Protein AF-A0A3P7SGU9-F1 (afdb_monomer_lite)

Foldseek 3Di:
DDDDDDDDDDPPDDDPCDDPVNVVVVVVVVVVVVVVVVVCVVVVDDPVVVVVVVVVVVVVVVVVVDDPDDDPPPPVVVVVVVPDQDPPDPCNVVVVVVVVVVCVVPDPADFADDDDDAAPVRDGDGNPDPRDDPDPCPRVVVVVVVVVVVVVVVVVVVD

pLDDT: mean 88.05, std 12.55, range [43.38, 97.38]

Sequence (159 aa):
MDEKQIPKRFNITGKDRGSVEDKRKKEREERKQKELQEKYEKWNKGLYQLKRRTEQLDEMARVVKENFARHADDEAMNEHLKNVVYEKDPMFQYVKKKEEKARQLFAVYPKYKGSWPPNRFNIAPGYRWDGVNRSNGFEDKIVLIMNRKKAQKVTQFES

Radius of gyration: 32.46 Å; chains: 1; bounding box: 51×75×100 Å

InterPro domains:
  IPR018609 Bud13 [PF09736] (13-143)
  IPR051112 Pre-mRNA-splicing factor CWC26 [PTHR31809] (13-153)

Organism: Dracunculus medinensis (NCBI:txid318479)

Secondary structure (DSSP, 8-state):
----PPPPP----S-----HHHHHHHHHHHHHHHHHHHHHHHHSS-HHHHHHHHHHHHHHHHHTTS-SS--TT-HHHHHHHHH---TTSTTHHHHHHHHHHHHHHT-SSPPP-S-----TT-PPPPTT--S-----SHHHHHHHHHHHHHHHHHHHHH-

Structure (mmCIF, N/CA/C/O backbone):
data_AF-A0A3P7SGU9-F1
#
_entry.id   AF-A0A3P7SGU9-F1
#
loop_
_atom_site.group_PDB
_atom_site.id
_atom_site.type_symbol
_atom_site.label_atom_id
_atom_site.label_alt_id
_atom_site.label_comp_id
_atom_site.label_asym_id
_atom_site.label_entity_id
_atom_site.label_seq_id
_atom_site.pdbx_PDB_ins_code
_atom_site.Cartn_x
_atom_site.Cartn_y
_atom_site.Cartn_z
_atom_site.occupancy
_atom_site.B_iso_or_equiv
_atom_site.auth_seq_id
_atom_site.auth_comp_id
_atom_site.auth_asym_id
_atom_site.auth_atom_id
_atom_site.pdbx_PDB_model_num
ATOM 1 N N . MET A 1 1 ? -22.954 57.340 -72.390 1.00 43.69 1 MET A N 1
ATOM 2 C CA . MET A 1 1 ? -22.321 56.093 -72.872 1.00 43.69 1 MET A CA 1
ATOM 3 C C . MET A 1 1 ? -21.857 55.381 -71.618 1.00 43.69 1 MET A C 1
ATOM 5 O O . MET A 1 1 ? -20.773 55.673 -71.141 1.00 43.69 1 MET A O 1
ATOM 9 N N . ASP A 1 2 ? -22.734 54.580 -71.017 1.00 51.62 2 ASP A N 1
ATOM 10 C CA . ASP A 1 2 ? -22.485 53.980 -69.703 1.00 51.62 2 ASP A CA 1
ATOM 11 C C . ASP A 1 2 ? -21.771 52.635 -69.868 1.00 51.62 2 ASP A C 1
ATOM 13 O O . ASP A 1 2 ? -22.299 51.699 -70.477 1.00 51.62 2 ASP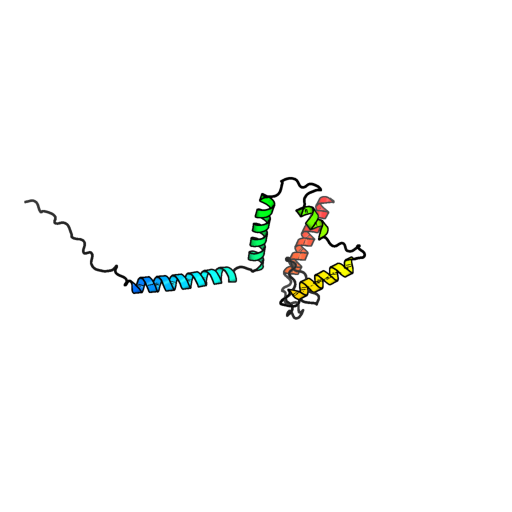 A O 1
ATOM 17 N N . GLU A 1 3 ? -20.546 52.555 -69.349 1.00 55.38 3 GLU A N 1
ATOM 18 C CA . GLU A 1 3 ? -19.740 51.337 -69.312 1.00 55.38 3 GLU A CA 1
ATOM 19 C C . GLU A 1 3 ? -20.382 50.296 -68.384 1.00 55.38 3 GLU A C 1
ATOM 21 O O . GLU A 1 3 ? -20.439 50.441 -67.162 1.00 55.38 3 GLU A O 1
ATOM 26 N N . LYS A 1 4 ? -20.867 49.203 -68.977 1.00 67.00 4 LYS A N 1
ATOM 27 C CA . LYS A 1 4 ? -21.372 48.032 -68.255 1.00 67.00 4 LYS A CA 1
ATOM 28 C C . LYS A 1 4 ? -20.205 47.277 -67.612 1.00 67.00 4 LYS A C 1
ATOM 30 O O . LYS A 1 4 ? -19.403 46.660 -68.310 1.00 67.00 4 LYS A O 1
ATOM 35 N N . GLN A 1 5 ? -20.148 47.263 -66.282 1.00 65.62 5 GLN A N 1
ATOM 36 C CA . GLN A 1 5 ? -19.259 46.384 -65.518 1.00 65.62 5 GLN A CA 1
ATOM 37 C C . GLN A 1 5 ? -19.662 44.909 -65.710 1.00 65.62 5 GLN A C 1
ATOM 39 O O . GLN A 1 5 ? -20.785 44.514 -65.400 1.00 65.62 5 GLN A O 1
ATOM 44 N N . ILE A 1 6 ? -18.745 44.086 -66.226 1.00 62.34 6 ILE A N 1
ATOM 45 C CA . ILE A 1 6 ? -18.913 42.633 -66.407 1.00 62.34 6 ILE A CA 1
ATOM 46 C C . ILE A 1 6 ? -18.506 41.916 -65.101 1.00 62.34 6 ILE A C 1
ATOM 48 O O . ILE A 1 6 ? -17.405 42.164 -64.603 1.00 62.34 6 ILE A O 1
ATOM 52 N N . PRO A 1 7 ? -19.321 41.001 -64.534 1.00 66.88 7 PRO A N 1
ATOM 53 C CA . PRO A 1 7 ? -18.969 40.285 -63.308 1.00 66.88 7 PRO A CA 1
ATOM 54 C C . PRO A 1 7 ? -17.817 39.290 -63.535 1.00 66.88 7 PRO A C 1
ATOM 56 O O . PRO A 1 7 ? -17.869 38.436 -64.425 1.00 66.88 7 PRO A O 1
ATOM 59 N N . LYS A 1 8 ? -16.777 39.374 -62.694 1.00 65.75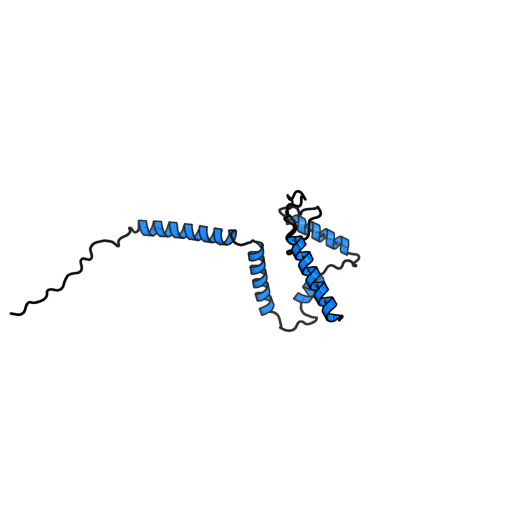 8 LYS A N 1
ATOM 60 C CA . LYS A 1 8 ? -15.660 38.415 -62.652 1.00 65.75 8 LYS A CA 1
ATOM 61 C C . LYS A 1 8 ? -16.180 37.021 -62.278 1.00 65.75 8 LYS A C 1
ATOM 63 O O . LYS A 1 8 ? -16.761 36.833 -61.213 1.00 65.75 8 LYS A O 1
ATOM 68 N N . ARG A 1 9 ? -15.939 36.032 -63.143 1.00 58.56 9 ARG A N 1
ATOM 69 C CA . ARG A 1 9 ? -16.201 34.610 -62.879 1.00 58.56 9 ARG A CA 1
ATOM 70 C C . ARG A 1 9 ? -15.107 34.075 -61.948 1.00 58.56 9 ARG A C 1
ATOM 72 O O . ARG A 1 9 ? -13.929 34.167 -62.283 1.00 58.56 9 ARG A O 1
ATOM 79 N N . PHE A 1 10 ? -15.480 33.539 -60.786 1.00 52.84 10 PHE A N 1
ATOM 80 C CA . PHE A 1 10 ? -14.554 32.811 -59.915 1.00 52.84 10 PHE A CA 1
ATOM 81 C C . PHE A 1 10 ? -14.164 31.487 -60.588 1.00 52.84 10 PHE A C 1
ATOM 83 O O . PHE A 1 10 ? -15.005 30.613 -60.791 1.00 52.84 10 PHE A O 1
ATOM 90 N N . ASN A 1 11 ? -12.885 31.336 -60.930 1.00 53.53 11 ASN A N 1
ATOM 91 C CA . ASN A 1 11 ? -12.330 30.078 -61.418 1.00 53.53 11 ASN A CA 1
ATOM 92 C C . ASN A 1 11 ? -12.204 29.100 -60.241 1.00 53.53 11 ASN A C 1
ATOM 94 O O . ASN A 1 11 ? -11.280 29.199 -59.437 1.00 53.53 11 ASN A O 1
ATOM 98 N N . ILE A 1 12 ? -13.126 28.141 -60.139 1.00 51.09 12 ILE A N 1
ATOM 99 C CA . ILE A 1 12 ? -12.974 26.974 -59.262 1.00 51.09 12 ILE A CA 1
ATOM 100 C C . ILE A 1 12 ? -12.056 25.986 -59.992 1.00 51.09 12 ILE A C 1
ATOM 102 O O . ILE A 1 12 ? -12.501 25.029 -60.620 1.00 51.09 12 ILE A O 1
ATOM 106 N N . THR A 1 13 ? -10.753 26.254 -59.971 1.00 51.97 13 THR A N 1
ATOM 107 C CA . THR A 1 13 ? -9.728 25.351 -60.506 1.00 51.97 13 THR A CA 1
ATOM 108 C C . THR A 1 13 ? -8.968 24.693 -59.361 1.00 51.97 13 THR A C 1
ATOM 110 O O . THR A 1 13 ? -8.069 25.289 -58.781 1.00 51.97 13 THR A O 1
ATOM 113 N N . GLY A 1 14 ? -9.352 23.443 -59.082 1.00 43.38 14 GLY A N 1
ATOM 114 C CA . GLY A 1 14 ? -8.485 22.368 -58.593 1.00 43.38 14 GLY A CA 1
ATOM 115 C C . GLY A 1 14 ? -7.975 22.451 -57.154 1.00 43.38 14 GLY A C 1
ATOM 116 O O . GLY A 1 14 ? -6.927 23.047 -56.929 1.00 43.38 14 GLY A O 1
ATOM 117 N N . LYS A 1 15 ? -8.618 21.726 -56.216 1.00 51.69 15 LYS A N 1
ATOM 118 C CA . LYS A 1 15 ? -7.879 21.097 -55.094 1.00 51.69 15 LYS A CA 1
ATOM 119 C C . LYS A 1 15 ? -8.574 20.045 -54.212 1.00 51.69 15 LYS A C 1
ATOM 121 O O . LYS A 1 15 ? -7.882 19.493 -53.371 1.00 51.69 15 LYS A O 1
ATOM 126 N N . ASP A 1 16 ? -9.845 19.682 -54.413 1.00 52.97 16 ASP A N 1
ATOM 127 C CA . ASP A 1 16 ? -10.563 18.827 -53.435 1.00 52.97 16 ASP A CA 1
ATOM 128 C C . ASP A 1 16 ? -11.110 17.496 -53.976 1.00 52.97 16 ASP A C 1
ATOM 130 O O . ASP A 1 16 ? -12.302 17.200 -53.895 1.00 52.97 16 ASP A O 1
ATOM 1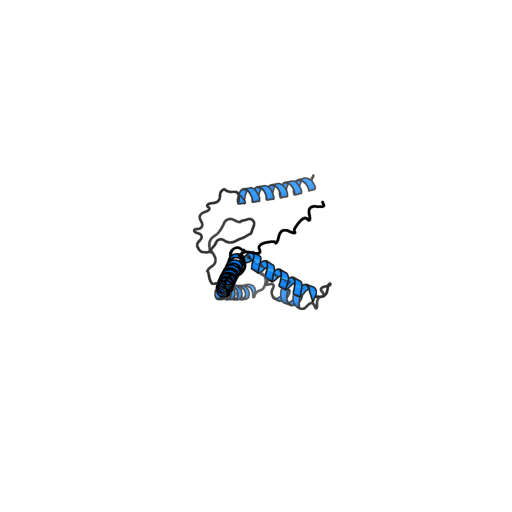34 N N . ARG A 1 17 ? -10.239 16.628 -54.500 1.00 53.84 17 ARG A N 1
ATOM 135 C CA . ARG A 1 17 ? -10.579 15.205 -54.697 1.00 53.84 17 ARG A CA 1
ATOM 136 C C . ARG A 1 17 ? -9.425 14.310 -54.263 1.00 53.84 17 ARG A C 1
ATOM 138 O O . ARG A 1 17 ? -8.818 13.639 -55.087 1.00 53.84 17 ARG A O 1
ATOM 145 N N . GLY A 1 18 ? -9.124 14.309 -52.963 1.00 59.62 18 GLY A N 1
ATOM 146 C CA . GLY A 1 18 ? -8.359 13.208 -52.373 1.00 59.62 18 GLY A CA 1
ATOM 147 C C . GLY A 1 18 ? -9.047 11.891 -52.734 1.00 59.62 18 GLY A C 1
ATOM 148 O O . GLY A 1 18 ? -10.271 11.778 -52.583 1.00 59.62 18 GLY A O 1
ATOM 149 N N . SER A 1 19 ? -8.279 10.945 -53.275 1.00 65.75 19 SER A N 1
ATOM 150 C CA . SER A 1 19 ? -8.788 9.652 -53.727 1.00 65.75 19 SER A CA 1
ATOM 151 C C . SER A 1 19 ? -9.531 8.973 -52.572 1.00 65.75 19 SER A C 1
ATOM 153 O O . SER A 1 19 ? -9.186 9.153 -51.401 1.00 65.75 19 SER A O 1
ATOM 155 N N . VAL A 1 20 ? -10.558 8.168 -52.862 1.00 75.81 20 VAL A N 1
ATOM 156 C CA . VAL A 1 20 ? -11.220 7.325 -51.841 1.00 75.81 20 VAL A CA 1
ATOM 157 C C . VAL A 1 20 ? -10.178 6.505 -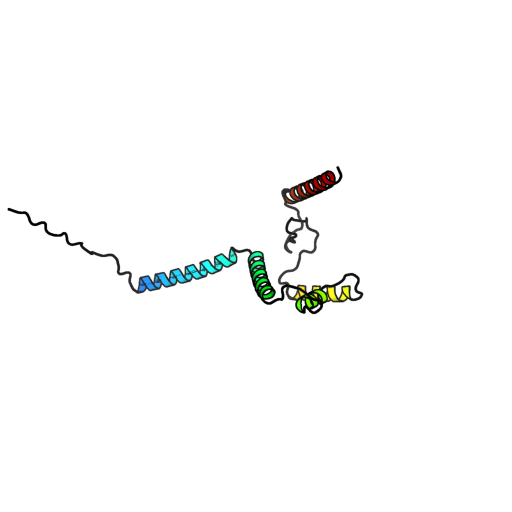51.062 1.00 75.81 20 VAL A C 1
ATOM 159 O O . VAL A 1 20 ? -10.344 6.239 -49.871 1.00 75.81 20 VAL A O 1
ATOM 162 N N . GLU A 1 21 ? -9.068 6.172 -51.715 1.00 76.88 21 GLU A N 1
ATOM 163 C CA . GLU A 1 21 ? -7.916 5.502 -51.128 1.00 76.88 21 GLU A CA 1
ATOM 164 C C . GLU A 1 21 ? -7.133 6.371 -50.128 1.00 76.88 21 GLU A C 1
ATOM 166 O O . GLU A 1 21 ? -6.783 5.879 -49.055 1.00 76.88 21 GLU A O 1
ATOM 171 N N . ASP A 1 22 ? -6.959 7.670 -50.394 1.00 81.25 22 ASP A N 1
ATOM 172 C CA . ASP A 1 22 ? -6.326 8.613 -49.457 1.00 81.25 22 ASP A CA 1
ATOM 173 C C . ASP A 1 22 ? -7.159 8.764 -48.183 1.00 81.25 22 ASP A C 1
ATOM 175 O O . ASP A 1 22 ? -6.621 8.756 -47.075 1.00 81.25 22 ASP A O 1
ATOM 179 N N . LYS A 1 23 ? -8.492 8.830 -48.325 1.00 83.12 23 LYS A N 1
ATOM 180 C CA . LYS A 1 23 ? -9.414 8.862 -47.178 1.00 83.12 23 LYS A CA 1
ATOM 181 C C . LYS A 1 23 ? -9.293 7.592 -46.331 1.00 83.12 23 LYS A C 1
ATOM 183 O O . LYS A 1 23 ? -9.159 7.686 -45.115 1.00 83.12 23 LYS A O 1
ATOM 188 N N . ARG A 1 24 ? -9.262 6.413 -46.966 1.00 85.88 24 ARG A N 1
ATOM 189 C CA . ARG A 1 24 ? -9.084 5.117 -46.279 1.00 85.88 24 ARG A CA 1
ATOM 190 C C . ARG A 1 24 ? -7.717 4.990 -45.602 1.00 85.88 24 ARG A C 1
ATOM 192 O O . ARG A 1 24 ? -7.621 4.406 -44.520 1.00 85.88 24 ARG A O 1
ATOM 199 N N . LYS A 1 25 ? -6.652 5.507 -46.223 1.00 85.06 25 LYS A N 1
ATOM 200 C CA . LYS A 1 25 ? -5.303 5.525 -45.641 1.00 85.06 25 LYS A CA 1
ATOM 201 C C . LYS A 1 25 ? -5.251 6.435 -44.414 1.00 85.06 25 LYS A C 1
ATOM 203 O O . LYS A 1 25 ? -4.787 5.989 -43.367 1.00 85.06 25 LYS A O 1
ATOM 208 N N . LYS A 1 26 ? -5.810 7.644 -44.517 1.00 87.88 26 LYS A N 1
ATOM 209 C CA . LYS A 1 26 ? -5.912 8.601 -43.410 1.00 87.88 26 LYS A CA 1
ATOM 210 C C . LYS A 1 26 ? -6.709 8.033 -42.233 1.00 87.88 26 LYS A C 1
ATOM 212 O O . LYS A 1 26 ? -6.215 8.053 -41.115 1.00 87.88 26 LYS A O 1
ATOM 217 N N . GLU A 1 27 ? -7.867 7.421 -42.479 1.00 90.56 27 GLU A N 1
ATOM 218 C CA . GLU A 1 27 ? -8.674 6.776 -41.429 1.00 90.56 27 GLU A CA 1
ATOM 219 C C . GLU A 1 27 ? -7.915 5.627 -40.735 1.00 90.56 27 GLU A C 1
ATOM 221 O O . GLU A 1 27 ? -7.973 5.458 -39.515 1.00 90.56 27 GLU A O 1
ATOM 226 N N . ARG A 1 28 ? -7.145 4.834 -41.496 1.00 89.75 28 ARG A N 1
ATOM 227 C CA . ARG A 1 28 ? -6.298 3.768 -40.939 1.00 89.75 28 ARG A CA 1
ATOM 228 C C . ARG A 1 28 ? -5.171 4.330 -40.069 1.00 89.75 28 ARG A C 1
ATOM 230 O O . ARG A 1 28 ? -4.858 3.732 -39.039 1.00 89.75 28 ARG A O 1
ATOM 237 N N . GLU A 1 29 ? -4.546 5.427 -40.486 1.00 91.62 29 GLU A N 1
ATOM 238 C CA . GLU A 1 29 ? -3.503 6.123 -39.725 1.00 91.62 29 GLU A CA 1
ATOM 239 C C . GLU A 1 29 ? -4.073 6.772 -38.458 1.00 91.62 29 GLU A C 1
ATOM 241 O O . GLU A 1 29 ? -3.520 6.558 -37.383 1.00 91.62 29 GLU A O 1
ATOM 246 N N . GLU A 1 30 ? -5.221 7.448 -38.543 1.00 93.44 30 GLU A N 1
ATOM 247 C CA . GLU A 1 30 ? -5.933 8.031 -37.398 1.00 93.44 30 GLU A CA 1
ATOM 248 C C . GLU A 1 30 ? -6.347 6.960 -36.382 1.00 93.44 30 GLU A C 1
ATOM 250 O O . GLU A 1 30 ? -6.137 7.133 -35.183 1.00 93.44 30 GLU A O 1
ATOM 255 N N . ARG A 1 31 ? -6.851 5.803 -36.835 1.00 93.44 31 ARG A N 1
ATOM 256 C CA . ARG A 1 31 ? -7.178 4.680 -35.942 1.00 93.44 31 ARG A CA 1
ATOM 257 C C . ARG A 1 31 ? -5.943 4.145 -35.217 1.00 93.44 31 ARG A C 1
ATOM 259 O O . ARG A 1 31 ? -6.006 3.907 -34.013 1.00 93.44 31 ARG A O 1
ATOM 266 N N . LYS A 1 32 ? -4.820 3.979 -35.927 1.00 92.31 32 LYS A N 1
ATOM 267 C CA . LYS A 1 32 ? -3.543 3.556 -35.322 1.00 92.31 32 LYS A CA 1
ATOM 268 C C . LYS A 1 32 ? -3.020 4.593 -34.328 1.00 92.31 32 LYS A C 1
ATOM 270 O O . LYS A 1 32 ? -2.546 4.219 -33.260 1.00 92.31 32 LYS A O 1
ATOM 275 N N . GLN A 1 33 ? -3.113 5.881 -34.661 1.00 92.81 33 GLN A N 1
ATOM 276 C CA . GLN A 1 33 ? -2.716 6.963 -33.762 1.00 92.81 33 GLN A CA 1
ATOM 277 C C . GLN A 1 33 ? -3.597 6.999 -32.515 1.00 92.81 33 GLN A C 1
ATOM 279 O O . GLN A 1 33 ? -3.060 7.112 -31.420 1.00 92.81 33 GLN A O 1
ATOM 284 N N . LYS A 1 34 ? -4.915 6.823 -32.653 1.00 94.38 34 LYS A N 1
ATOM 285 C CA . LYS A 1 34 ? -5.846 6.760 -31.522 1.00 94.38 34 LYS A CA 1
ATOM 286 C C . LYS A 1 34 ? -5.551 5.572 -30.604 1.00 94.38 34 LYS A C 1
ATOM 288 O O . LYS A 1 34 ? -5.450 5.750 -29.397 1.00 94.38 34 LYS A O 1
ATOM 293 N N . GLU A 1 35 ? -5.317 4.385 -31.163 1.00 93.50 35 GLU A N 1
ATOM 294 C CA . GLU A 1 35 ? -4.937 3.201 -30.377 1.00 93.50 35 GLU A CA 1
ATOM 295 C C . GLU A 1 35 ? -3.615 3.419 -29.618 1.00 93.50 35 GLU A C 1
ATOM 297 O O . GLU A 1 35 ? -3.471 3.035 -28.455 1.00 93.50 35 GLU A O 1
ATOM 302 N N . LEU A 1 36 ? -2.638 4.058 -30.265 1.00 91.81 36 LEU A N 1
ATOM 303 C CA . LEU A 1 36 ? -1.352 4.372 -29.656 1.00 91.81 36 LEU A CA 1
ATOM 304 C C . LEU A 1 36 ? -1.487 5.441 -28.559 1.00 91.81 36 LEU A C 1
ATOM 306 O O . LEU A 1 36 ? -0.903 5.290 -27.487 1.00 91.81 36 LEU A O 1
ATOM 310 N N . GLN A 1 37 ? -2.293 6.479 -28.793 1.00 92.25 37 GLN A N 1
ATOM 311 C CA . GLN A 1 37 ? -2.625 7.502 -27.800 1.00 92.25 37 GLN A CA 1
ATOM 312 C C . GLN A 1 37 ? -3.303 6.880 -26.577 1.00 92.25 37 GLN A C 1
ATOM 314 O O . GLN A 1 37 ? -2.849 7.115 -25.463 1.00 92.25 37 GLN A O 1
ATOM 319 N N . GLU A 1 38 ? -4.297 6.007 -26.758 1.00 91.19 38 GLU A N 1
ATOM 320 C CA . GLU A 1 38 ? -4.964 5.308 -25.651 1.00 91.19 38 GLU A CA 1
ATOM 321 C C . GLU A 1 38 ? -3.989 4.450 -24.822 1.00 91.19 38 GLU A C 1
ATOM 323 O O . GLU A 1 38 ? -4.081 4.400 -23.590 1.00 91.19 38 GLU A O 1
ATOM 328 N N . LYS A 1 39 ? -3.018 3.791 -25.474 1.00 87.88 39 LYS A N 1
ATOM 329 C CA . LYS A 1 39 ? -1.948 3.045 -24.788 1.00 87.88 39 LYS A CA 1
ATOM 330 C C . LYS A 1 39 ? -1.033 3.977 -23.991 1.00 87.88 39 LYS A C 1
ATOM 332 O O . LYS A 1 39 ? -0.778 3.709 -22.815 1.00 87.88 39 LYS A O 1
ATOM 337 N N . TYR A 1 40 ? -0.578 5.079 -24.591 1.00 87.62 40 TYR A N 1
ATOM 338 C CA . TYR A 1 40 ? 0.271 6.062 -23.911 1.00 87.62 40 TYR A CA 1
ATOM 339 C C . TYR A 1 40 ? -0.448 6.759 -22.761 1.00 87.62 40 TYR A C 1
ATOM 341 O O . TYR A 1 40 ? 0.149 6.972 -21.712 1.00 87.62 40 TYR A O 1
ATOM 349 N N . GLU A 1 41 ? -1.735 7.060 -22.898 1.00 87.62 41 GLU A N 1
ATOM 350 C CA . GLU A 1 41 ? -2.523 7.637 -21.814 1.00 87.62 41 GLU A CA 1
ATOM 351 C C . GLU A 1 41 ? -2.594 6.722 -20.595 1.00 87.62 41 GLU A C 1
ATOM 353 O O . GLU A 1 41 ? -2.588 7.212 -19.466 1.00 87.62 41 GLU A O 1
ATOM 358 N N . LYS A 1 42 ? -2.686 5.404 -20.797 1.00 84.06 42 LYS A N 1
ATOM 359 C CA . LYS A 1 42 ? -2.685 4.434 -19.696 1.00 84.06 42 LYS A CA 1
ATOM 360 C C . LYS A 1 42 ? -1.290 4.272 -19.094 1.00 84.06 42 LYS A C 1
ATOM 362 O O . LYS A 1 42 ? -1.183 4.247 -17.874 1.00 84.06 42 LYS A O 1
ATOM 367 N N . TRP A 1 43 ? 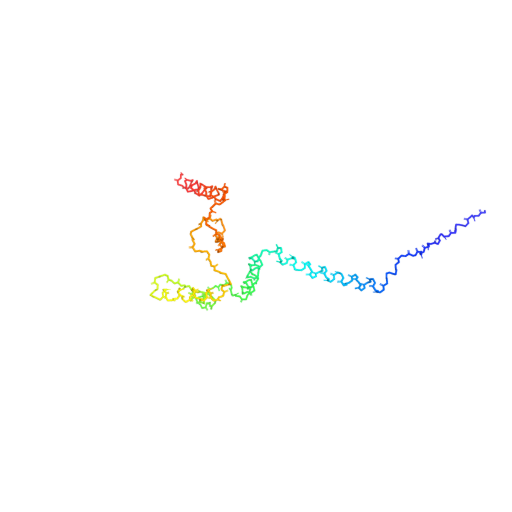-0.241 4.200 -19.918 1.00 84.19 43 TRP A N 1
ATOM 368 C CA . TRP A 1 43 ? 1.139 4.009 -19.451 1.00 84.19 43 TRP A CA 1
ATOM 369 C C . TRP A 1 43 ? 1.703 5.250 -18.743 1.00 84.19 43 TRP A C 1
ATOM 371 O O . TRP A 1 43 ? 2.325 5.136 -17.690 1.00 84.19 43 TRP A O 1
ATOM 381 N N . ASN A 1 44 ? 1.428 6.448 -19.257 1.00 84.81 44 ASN A N 1
ATOM 382 C CA . ASN A 1 44 ? 1.895 7.695 -18.648 1.00 84.81 44 ASN A CA 1
ATOM 383 C C . ASN A 1 44 ? 1.207 7.985 -17.301 1.00 84.81 44 ASN A C 1
ATOM 385 O O . ASN A 1 44 ? 1.703 8.792 -16.515 1.00 84.81 44 ASN A O 1
ATOM 389 N N . LYS A 1 45 ? 0.066 7.342 -17.015 1.00 86.94 45 LYS A N 1
ATOM 390 C CA . LYS A 1 45 ? -0.621 7.441 -15.723 1.00 86.94 45 LYS A CA 1
ATOM 391 C C . LYS A 1 45 ? -0.013 6.446 -14.733 1.00 86.94 45 LYS A C 1
ATOM 393 O O . LYS A 1 45 ? 0.208 5.279 -15.042 1.00 86.94 45 LYS A O 1
ATOM 398 N N . GLY A 1 46 ? 0.205 6.884 -13.494 1.00 87.56 46 GLY A N 1
ATOM 399 C CA . GLY A 1 46 ? 0.663 5.983 -12.436 1.00 87.56 46 GLY A CA 1
ATOM 400 C C . GLY A 1 46 ? -0.392 4.919 -12.116 1.00 87.56 46 GLY A C 1
ATOM 401 O O . GLY A 1 46 ? -1.540 5.262 -11.834 1.00 87.56 46 GLY A O 1
ATOM 402 N N . LEU A 1 47 ? -0.002 3.638 -12.084 1.00 87.88 47 LEU A N 1
ATOM 403 C CA . LEU A 1 47 ? -0.903 2.514 -11.770 1.00 87.88 47 LEU A CA 1
ATOM 404 C C . LEU A 1 47 ? -1.666 2.722 -10.452 1.00 87.88 47 LEU A C 1
ATOM 406 O O . LEU A 1 47 ? -2.862 2.452 -10.380 1.00 87.88 47 LEU A O 1
ATOM 410 N N . TYR A 1 48 ? -0.998 3.274 -9.432 1.00 88.69 48 TYR A N 1
ATOM 411 C CA . TYR A 1 48 ? -1.627 3.609 -8.151 1.00 88.69 48 TYR A CA 1
ATOM 412 C C . TYR A 1 48 ? -2.718 4.679 -8.289 1.00 88.69 48 TYR A C 1
ATOM 414 O O . TYR A 1 48 ? -3.757 4.580 -7.650 1.00 88.69 48 TYR A O 1
ATOM 422 N N . GLN A 1 49 ? -2.519 5.688 -9.141 1.00 91.50 49 GLN A N 1
ATOM 423 C CA . GLN A 1 49 ? -3.505 6.754 -9.349 1.00 91.50 49 GLN A CA 1
ATOM 424 C C . GLN A 1 49 ? -4.742 6.233 -10.083 1.00 91.50 49 GLN A C 1
ATOM 426 O O . GLN A 1 49 ? -5.858 6.623 -9.747 1.00 91.50 49 GLN A O 1
ATOM 431 N N . LEU A 1 50 ? -4.546 5.340 -11.061 1.00 91.31 50 LEU A N 1
ATOM 432 C CA . LEU A 1 50 ? -5.637 4.654 -11.751 1.00 91.31 50 LEU A CA 1
ATOM 433 C C . LEU A 1 50 ? -6.427 3.775 -10.782 1.00 91.31 50 LEU A C 1
ATOM 435 O O . LEU A 1 50 ? -7.638 3.940 -10.691 1.00 91.31 50 LEU A O 1
ATOM 439 N N . LYS A 1 51 ? -5.737 2.925 -10.013 1.00 92.31 51 LYS A N 1
ATOM 440 C CA . LYS A 1 51 ? -6.355 2.064 -8.998 1.00 92.31 51 LYS A CA 1
ATOM 441 C C . LYS A 1 51 ? -7.123 2.877 -7.952 1.00 92.31 51 LYS A C 1
ATOM 443 O O . LYS A 1 51 ? -8.275 2.582 -7.669 1.00 92.31 51 LYS A O 1
ATOM 448 N N . ARG A 1 52 ? -6.528 3.960 -7.443 1.00 94.19 52 ARG A N 1
ATOM 449 C CA . ARG A 1 52 ? -7.198 4.850 -6.487 1.00 94.19 52 ARG A CA 1
ATOM 450 C C . ARG A 1 52 ? -8.450 5.482 -7.093 1.00 94.19 52 ARG A C 1
ATOM 452 O O . ARG A 1 52 ? -9.455 5.595 -6.409 1.00 94.19 52 ARG A O 1
ATOM 459 N N . ARG A 1 53 ? -8.405 5.902 -8.363 1.00 94.56 53 ARG A N 1
ATOM 460 C CA . ARG A 1 53 ? -9.578 6.461 -9.052 1.00 94.56 53 ARG A CA 1
ATOM 461 C C . ARG A 1 53 ? -10.690 5.422 -9.194 1.00 94.56 53 ARG A C 1
ATOM 463 O O . ARG A 1 53 ? -11.839 5.772 -8.965 1.00 94.56 53 ARG A O 1
ATOM 470 N N . THR A 1 54 ? -10.368 4.186 -9.581 1.00 95.81 54 THR A N 1
ATOM 471 C CA . THR A 1 54 ? -11.379 3.124 -9.706 1.00 95.81 54 THR A CA 1
ATOM 472 C C . THR A 1 54 ? -11.994 2.800 -8.349 1.00 95.81 54 THR A C 1
ATOM 474 O O . THR A 1 54 ? -13.208 2.845 -8.226 1.00 95.81 54 THR A O 1
ATOM 477 N N . GLU A 1 55 ? -11.171 2.627 -7.308 1.00 96.50 55 GLU A N 1
ATOM 478 C CA . GLU A 1 55 ? -11.647 2.400 -5.935 1.00 96.50 55 GLU A CA 1
ATOM 479 C C . GLU A 1 55 ? -12.534 3.548 -5.432 1.00 96.50 55 GLU A C 1
ATOM 481 O O . GLU A 1 55 ? -13.558 3.302 -4.807 1.00 96.50 55 GLU A O 1
ATOM 486 N N . GLN A 1 56 ? -12.185 4.802 -5.739 1.00 96.81 56 GLN A N 1
ATOM 487 C CA . GLN A 1 56 ? -13.003 5.966 -5.383 1.00 96.81 56 GLN A CA 1
ATOM 488 C C . GLN A 1 56 ? -14.366 5.970 -6.082 1.00 96.81 56 GLN A C 1
ATOM 490 O O . GLN A 1 56 ? -15.357 6.318 -5.450 1.00 96.81 56 GLN A O 1
ATOM 495 N N . LEU A 1 57 ? -14.431 5.606 -7.366 1.00 97.38 57 LEU A N 1
ATOM 496 C CA . LEU A 1 57 ? -15.700 5.529 -8.097 1.00 97.38 57 LEU A CA 1
ATOM 497 C C . LEU A 1 57 ? -16.581 4.388 -7.579 1.00 97.38 57 LEU A C 1
ATOM 499 O O . LEU A 1 57 ? -17.782 4.587 -7.399 1.00 97.38 57 LEU A O 1
ATOM 503 N N . ASP A 1 58 ? -15.986 3.228 -7.302 1.00 97.00 58 ASP A N 1
ATOM 504 C CA . ASP A 1 58 ? -16.694 2.077 -6.738 1.00 97.00 58 ASP A CA 1
ATOM 505 C C . ASP A 1 58 ? -17.231 2.395 -5.334 1.00 97.00 58 ASP A C 1
ATOM 507 O O . ASP A 1 58 ? -18.371 2.059 -5.011 1.00 97.00 58 ASP A O 1
ATOM 511 N N . GLU A 1 59 ? -16.442 3.100 -4.517 1.00 94.25 59 GLU A N 1
ATOM 512 C CA . GLU A 1 59 ? -16.862 3.588 -3.202 1.00 94.25 59 GLU A CA 1
ATOM 513 C C . GLU A 1 59 ? -18.020 4.582 -3.315 1.00 94.25 59 GLU A C 1
ATOM 515 O O . GLU A 1 59 ? -19.036 4.416 -2.648 1.00 94.25 59 GLU A O 1
ATOM 520 N N . MET A 1 60 ? -17.920 5.580 -4.200 1.00 96.88 60 MET A N 1
ATOM 521 C CA . MET A 1 60 ? -19.004 6.542 -4.437 1.00 96.88 60 MET A CA 1
ATOM 522 C C . MET A 1 60 ? -20.295 5.838 -4.864 1.00 96.88 60 MET A C 1
ATOM 524 O O . MET A 1 60 ? -21.367 6.158 -4.357 1.00 96.88 60 MET A O 1
ATOM 528 N N . ALA A 1 61 ? -20.204 4.854 -5.762 1.00 96.31 61 ALA A N 1
ATOM 529 C CA . ALA A 1 61 ? -21.356 4.079 -6.210 1.00 96.31 61 ALA A CA 1
ATOM 530 C C . ALA A 1 61 ? -21.986 3.238 -5.087 1.00 96.31 61 ALA A C 1
ATOM 532 O O . ALA A 1 61 ? -23.190 2.978 -5.135 1.00 96.31 61 ALA A O 1
ATOM 533 N N . ARG A 1 62 ? -21.194 2.812 -4.093 1.00 92.38 62 ARG A N 1
ATOM 534 C CA . ARG A 1 62 ? -21.686 2.117 -2.898 1.00 92.38 62 ARG A CA 1
ATOM 535 C C . ARG A 1 62 ? -22.363 3.089 -1.936 1.00 92.38 62 ARG A C 1
ATOM 537 O O . ARG A 1 62 ? -23.533 2.898 -1.636 1.00 92.38 62 ARG A O 1
ATOM 544 N N . VAL A 1 63 ? -21.683 4.175 -1.565 1.00 91.94 63 VAL A N 1
ATOM 545 C CA . VAL A 1 63 ? -22.183 5.196 -0.625 1.00 91.94 63 VAL A CA 1
ATOM 546 C C . VAL A 1 63 ? -23.486 5.834 -1.112 1.00 91.94 63 VAL A C 1
ATOM 548 O O . VAL A 1 63 ? -24.376 6.085 -0.311 1.00 91.94 63 VAL A O 1
ATOM 551 N N . VAL A 1 64 ? -23.650 6.045 -2.424 1.00 94.44 64 VAL A N 1
ATOM 552 C CA . VAL A 1 64 ? -24.909 6.557 -3.005 1.00 94.44 64 VAL A CA 1
ATOM 553 C C . VAL A 1 64 ? -26.102 5.623 -2.754 1.00 94.44 64 VAL A C 1
ATOM 555 O O . VAL A 1 64 ? -27.238 6.089 -2.722 1.00 94.44 64 VAL A O 1
ATOM 558 N N . LYS A 1 65 ? -25.868 4.316 -2.594 1.00 92.12 65 LYS A N 1
ATOM 559 C CA . LYS A 1 65 ? -26.912 3.318 -2.310 1.00 92.12 65 LYS A CA 1
ATOM 560 C C . LYS A 1 65 ? -27.136 3.099 -0.812 1.00 92.12 65 LYS A C 1
ATOM 562 O O . LYS A 1 65 ? -28.152 2.518 -0.447 1.00 92.12 65 LYS A O 1
ATOM 567 N N . GLU A 1 66 ? -26.186 3.502 0.027 1.00 90.19 66 GLU A N 1
ATOM 568 C CA . GLU A 1 66 ? -26.249 3.343 1.479 1.00 90.19 66 GLU A CA 1
ATOM 569 C C . GLU A 1 66 ? -27.164 4.398 2.125 1.00 90.19 66 GLU A C 1
ATOM 571 O O . GLU A 1 66 ? -27.423 5.470 1.574 1.00 90.19 66 GLU A O 1
ATOM 576 N N . ASN A 1 67 ? -27.648 4.097 3.331 1.00 91.56 67 ASN A N 1
ATOM 577 C CA . ASN A 1 67 ? -28.388 5.058 4.145 1.00 91.56 67 ASN A CA 1
ATOM 578 C C . ASN A 1 67 ? -27.437 6.105 4.746 1.00 91.56 67 ASN A C 1
ATOM 580 O O . ASN A 1 67 ? -26.285 5.815 5.057 1.00 91.56 67 ASN A O 1
ATOM 584 N N . PHE A 1 68 ? -27.936 7.324 4.977 1.00 91.56 68 PHE A N 1
ATOM 585 C CA . PHE A 1 68 ? -27.134 8.411 5.556 1.00 91.56 68 PHE A CA 1
ATOM 586 C C . PHE A 1 68 ? -26.616 8.093 6.971 1.00 91.56 68 PHE A C 1
ATOM 588 O O . PHE A 1 68 ? -25.475 8.411 7.304 1.00 91.56 68 PHE A O 1
ATOM 595 N N . ALA A 1 69 ? -27.457 7.476 7.805 1.00 93.38 69 ALA A N 1
ATOM 596 C CA . ALA A 1 69 ? -27.101 7.071 9.159 1.00 93.38 69 ALA A CA 1
ATOM 597 C C . ALA A 1 69 ? -26.733 5.584 9.195 1.00 93.38 69 ALA A C 1
ATOM 599 O O . ALA A 1 69 ? -27.448 4.746 8.645 1.00 93.38 69 ALA A O 1
ATOM 600 N N . ARG A 1 70 ? -25.638 5.264 9.891 1.00 91.88 70 ARG A N 1
ATOM 601 C CA . ARG A 1 70 ? -25.233 3.884 10.182 1.00 91.88 70 ARG A CA 1
ATOM 602 C C . ARG A 1 70 ? -25.858 3.433 11.496 1.00 91.88 70 ARG A C 1
ATOM 604 O O . ARG A 1 70 ? -25.843 4.178 12.477 1.00 91.88 70 ARG A O 1
ATOM 611 N N . HIS A 1 71 ? -26.370 2.210 11.522 1.00 94.19 71 HIS A N 1
ATOM 612 C CA . HIS A 1 71 ? -26.942 1.580 12.713 1.00 94.19 71 HIS A CA 1
ATOM 613 C C . HIS A 1 71 ? -26.208 0.276 13.029 1.00 94.19 71 HIS A C 1
ATOM 615 O O . HIS A 1 71 ? -25.400 -0.192 12.231 1.00 94.19 71 HIS A O 1
ATOM 621 N N . ALA A 1 72 ? -26.485 -0.318 14.192 1.00 94.44 72 ALA A N 1
ATOM 622 C CA . ALA A 1 72 ? -25.883 -1.592 14.592 1.00 94.44 72 ALA A CA 1
ATOM 623 C C . ALA A 1 72 ? -26.146 -2.726 13.579 1.00 94.44 72 ALA A C 1
ATOM 625 O O . ALA A 1 72 ? -25.332 -3.637 13.463 1.00 94.44 72 ALA A O 1
ATOM 626 N N . ASP A 1 73 ? -27.234 -2.626 12.809 1.00 93.19 73 ASP A N 1
ATOM 627 C CA . ASP A 1 73 ? -27.639 -3.615 11.805 1.00 93.19 73 ASP A CA 1
ATOM 628 C C . ASP A 1 73 ? -27.030 -3.372 10.407 1.00 93.19 73 ASP A C 1
ATOM 630 O O . ASP A 1 73 ? -27.334 -4.110 9.475 1.00 93.19 73 ASP A O 1
ATOM 634 N N . ASP A 1 74 ? -26.171 -2.359 10.231 1.00 93.81 74 ASP A N 1
ATOM 635 C CA . ASP A 1 74 ? -25.507 -2.076 8.950 1.00 93.81 74 ASP A CA 1
ATOM 636 C C . ASP A 1 74 ? -24.593 -3.247 8.540 1.00 93.81 74 ASP A C 1
ATOM 638 O O . ASP A 1 74 ? -23.567 -3.529 9.168 1.00 93.81 74 ASP A O 1
ATOM 642 N N . GLU A 1 75 ? -24.985 -3.947 7.474 1.00 92.44 75 GLU A N 1
ATOM 643 C CA . GLU A 1 75 ? -24.304 -5.142 6.975 1.00 92.44 75 GLU A CA 1
ATOM 644 C C . GLU A 1 75 ? -22.852 -4.865 6.569 1.00 92.44 75 GLU A C 1
ATOM 646 O O . GLU A 1 75 ? -21.960 -5.629 6.944 1.00 92.44 75 GLU A O 1
ATOM 651 N N . ALA A 1 76 ? -22.598 -3.761 5.859 1.00 91.88 76 ALA A N 1
ATOM 652 C CA . ALA A 1 76 ? -21.272 -3.419 5.350 1.00 91.88 76 ALA A CA 1
ATOM 653 C C . ALA A 1 76 ? -20.323 -3.042 6.494 1.00 91.88 76 ALA A C 1
ATOM 655 O O . ALA A 1 76 ? -19.164 -3.470 6.532 1.00 91.88 76 ALA A O 1
ATOM 656 N N . MET A 1 77 ? -20.826 -2.284 7.474 1.00 91.88 77 MET A N 1
ATOM 657 C CA . MET A 1 77 ? -20.080 -1.974 8.693 1.00 91.88 77 MET A CA 1
ATOM 658 C C . MET A 1 77 ? -19.734 -3.252 9.468 1.00 91.88 77 MET A C 1
ATOM 660 O O . MET A 1 77 ? -18.585 -3.438 9.880 1.00 91.88 77 MET A O 1
ATOM 664 N N . ASN A 1 78 ? -20.707 -4.146 9.640 1.00 95.69 78 ASN A N 1
ATOM 665 C CA . ASN A 1 78 ? -20.523 -5.402 10.358 1.00 95.69 78 ASN A CA 1
ATOM 666 C C . ASN A 1 78 ? -19.553 -6.349 9.639 1.00 95.69 78 ASN A C 1
ATOM 668 O O . ASN A 1 78 ? -18.742 -7.006 10.293 1.00 95.69 78 ASN A O 1
ATOM 672 N N . GLU A 1 79 ? -19.581 -6.405 8.307 1.00 95.38 79 GLU A N 1
ATOM 673 C CA . GLU A 1 79 ? -18.611 -7.159 7.512 1.00 95.38 79 GLU A CA 1
ATOM 674 C C . GLU A 1 79 ? -17.190 -6.607 7.687 1.00 95.38 79 GLU A C 1
ATOM 676 O O . GLU A 1 79 ? -16.255 -7.369 7.944 1.00 95.38 79 GLU A O 1
ATOM 681 N N . HIS A 1 80 ? -17.017 -5.282 7.632 1.00 93.50 80 HIS A N 1
ATOM 682 C CA . HIS A 1 80 ? -15.721 -4.655 7.886 1.00 93.50 80 HIS A CA 1
ATOM 683 C C . HIS A 1 80 ? -15.197 -4.995 9.289 1.00 93.50 80 HIS A C 1
ATOM 685 O O . HIS A 1 80 ? -14.043 -5.399 9.423 1.00 93.50 80 HIS A O 1
ATOM 691 N N . LEU A 1 81 ? -16.034 -4.883 10.328 1.00 94.31 81 LEU A N 1
ATOM 692 C CA . LEU A 1 81 ? -15.645 -5.202 11.706 1.00 94.31 81 LEU A CA 1
ATOM 693 C C . LEU A 1 81 ? -15.261 -6.677 11.886 1.00 94.31 81 LEU A C 1
ATOM 695 O O . LEU A 1 81 ? -14.300 -6.959 12.595 1.00 94.31 81 LEU A O 1
ATOM 699 N N . LYS A 1 82 ? -15.937 -7.610 11.202 1.00 93.44 82 LYS A N 1
ATOM 700 C CA . LYS A 1 82 ? -15.561 -9.038 11.199 1.00 93.44 82 LYS A CA 1
ATOM 701 C C . LYS A 1 82 ? -14.179 -9.288 10.591 1.00 93.44 82 LYS A C 1
ATOM 703 O O . LYS A 1 82 ? -13.502 -10.229 10.994 1.00 93.44 82 LYS A O 1
ATOM 708 N N . ASN A 1 83 ? -13.763 -8.460 9.635 1.00 93.06 83 ASN A N 1
ATOM 709 C CA . ASN A 1 83 ? -12.459 -8.572 8.982 1.00 93.06 83 ASN A CA 1
ATOM 710 C C . ASN A 1 83 ? -11.315 -7.938 9.797 1.00 93.06 83 ASN A C 1
ATOM 712 O O . ASN A 1 83 ? -10.147 -8.149 9.467 1.00 93.06 83 ASN A O 1
ATOM 716 N N . VAL A 1 84 ? -11.607 -7.164 10.850 1.00 94.31 84 VAL A N 1
ATOM 717 C CA . VAL A 1 84 ? -10.574 -6.576 11.713 1.00 94.31 84 VAL A CA 1
ATOM 718 C C . VAL A 1 84 ? -9.943 -7.665 12.579 1.00 94.31 84 VAL A C 1
ATOM 720 O O . VAL A 1 84 ? -10.578 -8.252 13.450 1.00 94.31 84 VAL A O 1
ATOM 723 N N . VAL A 1 85 ? -8.653 -7.907 12.362 1.00 93.25 85 VAL A N 1
ATOM 724 C CA . VAL A 1 85 ? -7.870 -8.889 13.117 1.00 93.25 85 VAL A CA 1
ATOM 725 C C . VAL A 1 85 ? -7.231 -8.226 14.343 1.00 93.25 85 VAL A C 1
ATOM 727 O O . VAL A 1 85 ? -6.460 -7.274 14.211 1.00 93.25 85 VAL A O 1
ATOM 730 N N . TYR A 1 86 ? -7.513 -8.749 15.540 1.00 93.81 86 TYR A N 1
ATOM 731 C CA . TYR A 1 86 ? -6.996 -8.221 16.807 1.00 93.81 86 TYR A CA 1
ATOM 732 C C . TYR A 1 86 ? -5.738 -8.956 17.280 1.00 93.81 86 TYR A C 1
ATOM 734 O O . TYR A 1 86 ? -5.725 -10.177 17.382 1.00 93.81 86 TYR A O 1
ATOM 742 N N . GLU A 1 87 ? -4.699 -8.209 17.665 1.00 94.44 87 GLU A N 1
ATOM 743 C CA . GLU A 1 87 ? -3.415 -8.772 18.125 1.00 94.44 87 GLU A CA 1
ATOM 744 C C . GLU A 1 87 ? -3.526 -9.619 19.406 1.00 94.44 87 GLU A C 1
ATOM 746 O O . GLU A 1 87 ? -2.752 -10.551 19.603 1.00 94.44 87 GLU A O 1
ATOM 751 N N . LYS A 1 88 ? -4.509 -9.320 20.266 1.00 95.19 88 LYS A N 1
ATOM 752 C CA . LYS A 1 88 ? -4.738 -10.011 21.549 1.00 95.19 88 LYS A CA 1
ATOM 753 C C . LYS A 1 88 ? -5.624 -11.261 21.441 1.00 95.19 88 LYS A C 1
ATOM 755 O O . LYS A 1 88 ? -5.898 -11.887 22.461 1.00 95.19 88 LYS A O 1
ATOM 760 N N . ASP A 1 89 ? -6.097 -11.609 20.247 1.00 94.88 89 ASP A N 1
ATOM 761 C CA . ASP A 1 89 ? -6.884 -12.824 20.017 1.00 94.88 89 ASP A CA 1
ATOM 762 C C . ASP A 1 89 ? -5.969 -14.067 20.076 1.00 94.88 89 ASP A C 1
ATOM 764 O O . ASP A 1 89 ? -4.939 -14.090 19.392 1.00 94.88 89 ASP A O 1
ATOM 768 N N . PRO A 1 90 ? -6.320 -15.133 20.825 1.00 96.69 90 PRO A N 1
ATOM 769 C CA . PRO A 1 90 ? -5.614 -16.415 20.765 1.00 96.69 90 PRO A CA 1
ATOM 770 C C . PRO A 1 90 ? -5.383 -16.950 19.338 1.00 96.69 90 PRO A C 1
ATOM 772 O O . PRO A 1 90 ? -4.371 -17.603 19.077 1.00 96.69 90 PRO A O 1
ATOM 775 N N . MET A 1 91 ? -6.288 -16.664 18.397 1.00 95.38 91 MET A N 1
ATOM 776 C CA . MET A 1 91 ? -6.203 -17.086 16.993 1.00 95.38 91 MET A CA 1
ATOM 777 C C . MET A 1 91 ? -5.415 -16.133 16.086 1.00 95.38 91 MET A C 1
ATOM 779 O O . MET A 1 91 ? -5.189 -16.464 14.917 1.00 95.38 91 MET A O 1
ATOM 783 N N . PHE A 1 92 ? -4.923 -15.001 16.600 1.00 96.25 92 PHE A N 1
ATOM 784 C CA . PHE A 1 92 ? -4.214 -13.977 15.824 1.00 96.25 92 PHE A CA 1
ATOM 785 C C . PHE A 1 92 ? -3.100 -14.552 14.939 1.00 96.25 92 PHE A C 1
ATOM 787 O O . PHE A 1 92 ? -3.029 -14.276 13.740 1.00 96.25 92 PHE A O 1
ATOM 794 N N . GLN A 1 93 ? -2.251 -15.413 15.511 1.00 95.75 93 GLN A N 1
ATOM 795 C CA . GLN A 1 93 ? -1.111 -16.006 14.803 1.00 95.75 93 GLN A CA 1
ATOM 796 C C . GLN A 1 93 ? -1.548 -16.894 13.631 1.00 95.75 93 GLN A C 1
ATOM 798 O O . GLN A 1 93 ? -0.914 -16.896 12.572 1.00 95.75 93 GLN A O 1
ATOM 803 N N . TYR A 1 94 ? -2.644 -17.639 13.800 1.00 95.69 94 TYR A N 1
ATOM 804 C CA . TYR A 1 94 ? -3.183 -18.503 12.755 1.00 95.69 94 TYR A CA 1
ATOM 805 C C . TYR A 1 94 ? -3.749 -17.675 11.596 1.00 95.69 94 TYR A C 1
ATOM 807 O O . TYR A 1 94 ? -3.397 -17.919 10.437 1.00 95.69 94 TYR A O 1
ATOM 815 N N . VAL A 1 95 ? -4.566 -16.663 11.909 1.00 95.38 95 VAL A N 1
ATOM 816 C CA . VAL A 1 95 ? -5.169 -15.769 10.909 1.00 95.38 95 VAL A CA 1
ATOM 817 C C . VAL A 1 95 ? -4.084 -15.012 10.144 1.00 95.38 95 VAL A C 1
ATOM 819 O O . VAL A 1 95 ? -4.056 -15.064 8.915 1.00 95.38 95 VAL A O 1
ATOM 822 N N . LYS A 1 96 ? -3.109 -14.423 10.847 1.00 94.88 96 LYS A N 1
ATOM 823 C CA . LYS A 1 96 ? -1.975 -13.717 10.233 1.00 94.88 96 LYS A CA 1
ATOM 824 C C . LYS A 1 96 ? -1.188 -14.607 9.267 1.00 94.88 96 LYS A C 1
ATOM 826 O O . LYS A 1 96 ? -0.939 -14.216 8.127 1.00 94.88 96 LYS A O 1
ATOM 831 N N . LYS A 1 97 ? -0.842 -15.835 9.672 1.00 95.00 97 LYS A N 1
ATOM 832 C CA . LYS A 1 97 ? -0.131 -16.796 8.808 1.00 95.00 97 LYS A CA 1
ATOM 833 C C . LYS A 1 97 ? -0.953 -17.178 7.573 1.00 95.00 97 LYS A C 1
ATOM 835 O O . LYS A 1 97 ? -0.389 -17.372 6.493 1.00 95.00 97 LYS A O 1
ATOM 840 N N . LYS A 1 98 ? -2.276 -17.305 7.716 1.00 95.31 98 LYS A N 1
ATOM 841 C CA . LYS A 1 98 ? -3.197 -17.575 6.603 1.00 95.31 98 LYS A CA 1
ATOM 842 C C . LYS A 1 98 ? -3.226 -16.404 5.614 1.00 95.31 98 LYS A C 1
ATOM 844 O O . LYS A 1 98 ? -3.092 -16.635 4.413 1.00 95.31 98 LYS A O 1
ATOM 849 N N . GLU A 1 99 ? -3.320 -15.168 6.103 1.00 93.00 99 GLU A N 1
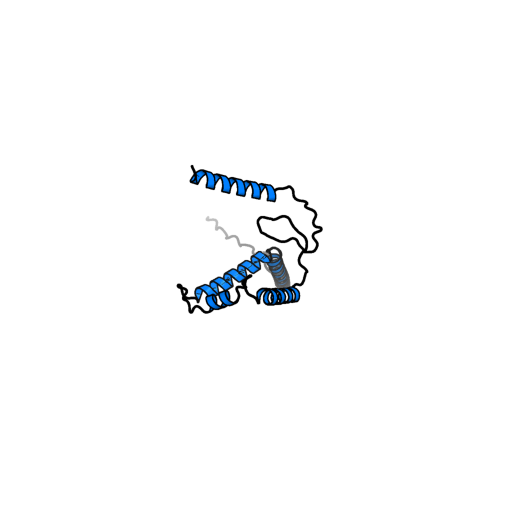ATOM 850 C CA . GLU A 1 99 ? -3.279 -13.963 5.264 1.00 93.00 99 GLU A CA 1
ATOM 851 C C . GLU A 1 99 ? -1.942 -13.785 4.541 1.00 93.00 99 GLU A C 1
ATOM 853 O O . GLU A 1 99 ? -1.916 -13.449 3.357 1.00 93.00 99 GLU A O 1
ATOM 858 N N . GLU A 1 100 ? -0.818 -14.021 5.221 1.00 92.31 100 GLU A N 1
ATOM 859 C CA . GLU A 1 100 ? 0.513 -13.927 4.617 1.00 92.31 100 GLU A CA 1
ATOM 860 C C . GLU A 1 100 ? 0.680 -14.920 3.463 1.00 92.31 100 GLU A C 1
ATOM 862 O O . GLU A 1 100 ? 1.149 -14.533 2.391 1.00 92.31 100 GLU A O 1
ATOM 867 N N . LYS A 1 101 ? 0.231 -16.170 3.642 1.00 93.31 101 LYS A N 1
ATOM 868 C CA . LYS A 1 101 ? 0.209 -17.174 2.569 1.00 93.31 101 LYS A CA 1
ATOM 869 C C . LYS A 1 101 ? -0.674 -16.733 1.405 1.00 93.31 101 LYS A C 1
ATOM 871 O O . LYS A 1 101 ? -0.226 -16.779 0.265 1.00 93.31 101 LYS A O 1
ATOM 876 N N . ALA A 1 102 ? -1.888 -16.255 1.681 1.00 93.06 102 ALA A N 1
ATOM 877 C CA . ALA A 1 102 ? -2.793 -15.764 0.642 1.00 93.06 102 ALA A CA 1
ATOM 878 C C . ALA A 1 102 ? -2.169 -14.607 -0.158 1.00 93.06 102 ALA A C 1
ATOM 880 O O . ALA A 1 102 ? -2.183 -14.621 -1.385 1.00 93.06 102 ALA A O 1
ATOM 881 N N . ARG A 1 103 ? -1.534 -13.642 0.518 1.00 89.94 103 ARG A N 1
ATOM 882 C CA . ARG A 1 103 ? -0.834 -12.523 -0.135 1.00 89.94 103 ARG A CA 1
ATOM 883 C C . ARG A 1 103 ? 0.349 -12.983 -0.985 1.00 89.94 103 ARG A C 1
ATOM 885 O O . ARG A 1 103 ? 0.605 -12.373 -2.017 1.00 89.94 103 ARG A O 1
ATOM 892 N N . GLN A 1 104 ? 1.069 -14.022 -0.565 1.00 89.00 104 GLN A N 1
ATOM 893 C CA . GLN A 1 104 ? 2.185 -14.583 -1.330 1.00 89.00 104 GLN A CA 1
ATOM 894 C C . GLN A 1 104 ? 1.719 -15.320 -2.590 1.00 89.00 104 GLN A C 1
ATOM 896 O O . GLN A 1 104 ? 2.405 -15.236 -3.602 1.00 89.00 104 GLN A O 1
ATOM 901 N N . LEU A 1 105 ? 0.551 -15.973 -2.563 1.00 89.12 105 LEU A N 1
ATOM 902 C CA . LEU A 1 105 ? 0.004 -16.685 -3.728 1.00 89.12 105 LEU A CA 1
ATOM 903 C C . LEU A 1 105 ? -0.284 -15.752 -4.914 1.00 89.12 105 LEU A C 1
ATOM 905 O O . LEU A 1 105 ? -0.053 -16.132 -6.057 1.00 89.12 105 LEU A O 1
ATOM 909 N N . PHE A 1 106 ? -0.755 -14.528 -4.652 1.00 85.06 106 PHE A N 1
ATOM 910 C CA . PHE A 1 106 ? -1.057 -13.537 -5.696 1.00 85.06 106 PHE A CA 1
ATOM 911 C C . PHE A 1 106 ? 0.102 -12.572 -5.988 1.00 85.06 106 PHE A C 1
ATOM 913 O O . PHE A 1 106 ? 0.008 -11.736 -6.890 1.00 85.06 106 PHE A O 1
ATOM 920 N N . ALA A 1 107 ? 1.190 -12.635 -5.220 1.00 85.88 107 ALA A N 1
ATOM 921 C CA . ALA A 1 107 ? 2.321 -11.740 -5.400 1.00 85.88 107 ALA A CA 1
ATOM 922 C C . ALA A 1 107 ? 3.201 -12.205 -6.568 1.00 85.88 107 ALA A C 1
ATOM 924 O O . ALA A 1 107 ? 3.906 -13.202 -6.469 1.00 85.88 107 ALA A O 1
ATOM 925 N N . VAL A 1 108 ? 3.220 -11.427 -7.654 1.00 88.62 108 VAL A N 1
ATOM 926 C CA . VAL A 1 108 ? 4.120 -11.666 -8.803 1.00 88.62 108 VAL A CA 1
ATOM 927 C C . VAL A 1 108 ? 5.593 -11.497 -8.413 1.00 88.62 108 VAL A C 1
ATOM 929 O O . VAL A 1 108 ? 6.471 -12.171 -8.945 1.00 88.62 108 VAL A O 1
ATOM 932 N N . TYR A 1 109 ? 5.871 -10.597 -7.467 1.00 89.50 109 TYR A N 1
ATOM 933 C CA . TYR A 1 109 ? 7.219 -10.279 -7.012 1.00 89.50 109 TYR A CA 1
ATOM 934 C C . TYR A 1 109 ? 7.305 -10.336 -5.484 1.00 89.50 109 TYR A C 1
ATOM 936 O O . TYR A 1 109 ? 6.344 -9.961 -4.802 1.00 89.50 109 TYR A O 1
ATOM 944 N N . PRO A 1 110 ? 8.456 -10.754 -4.925 1.00 91.50 110 PRO A N 1
ATOM 945 C CA . PRO A 1 110 ? 8.661 -10.732 -3.485 1.00 91.50 110 PRO A CA 1
ATOM 946 C C . PRO A 1 110 ? 8.648 -9.293 -2.948 1.00 91.50 110 PRO A C 1
ATOM 948 O O . PRO A 1 110 ? 8.817 -8.325 -3.689 1.00 91.50 110 PRO A O 1
ATOM 951 N N . LYS A 1 111 ? 8.470 -9.148 -1.632 1.00 91.12 111 LYS A N 1
ATOM 952 C CA . LYS A 1 111 ? 8.674 -7.878 -0.922 1.00 91.12 111 LYS A CA 1
ATOM 953 C C . LYS A 1 111 ? 10.120 -7.776 -0.440 1.00 91.12 111 LYS A C 1
ATOM 955 O O . LYS A 1 111 ? 10.749 -8.794 -0.151 1.00 91.12 111 LYS A O 1
ATOM 960 N N . TYR A 1 112 ? 10.632 -6.553 -0.334 1.00 94.31 112 TYR A N 1
ATOM 961 C CA . TYR A 1 112 ? 11.921 -6.306 0.308 1.00 94.31 112 TYR A CA 1
ATOM 962 C C . TYR A 1 112 ? 11.874 -6.737 1.785 1.00 94.31 112 TYR A C 1
ATOM 964 O O . TYR A 1 112 ? 10.861 -6.532 2.454 1.00 94.31 112 TYR A O 1
ATOM 972 N N . LYS A 1 113 ? 12.947 -7.376 2.270 1.00 91.06 113 LYS A N 1
ATOM 973 C CA . LYS A 1 113 ? 13.009 -7.978 3.617 1.00 91.06 113 LYS A CA 1
ATOM 974 C C . LYS A 1 113 ? 13.847 -7.183 4.627 1.00 91.06 113 LYS A C 1
ATOM 976 O O . LYS A 1 113 ? 13.751 -7.460 5.816 1.00 91.06 113 LYS A O 1
ATOM 981 N N . GLY A 1 114 ? 14.693 -6.257 4.170 1.00 92.38 114 GLY A N 1
ATOM 982 C CA . GLY A 1 114 ? 15.576 -5.476 5.045 1.00 92.38 114 GLY A CA 1
ATOM 983 C C . GLY A 1 114 ? 14.872 -4.281 5.687 1.00 92.38 114 GLY A C 1
ATOM 984 O O . GLY A 1 114 ? 13.710 -4.022 5.398 1.00 92.38 114 GLY A O 1
ATOM 985 N N . SER A 1 115 ? 15.594 -3.522 6.514 1.00 93.62 115 SER A N 1
ATOM 986 C CA . SER A 1 115 ? 15.147 -2.197 6.969 1.00 93.62 115 SER A CA 1
ATOM 987 C C . SER A 1 115 ? 15.358 -1.155 5.864 1.00 93.62 115 SER A C 1
ATOM 989 O O . SER A 1 115 ? 16.267 -1.291 5.041 1.00 93.62 115 SER A O 1
ATOM 991 N N . TRP A 1 116 ? 14.515 -0.125 5.820 1.00 94.06 116 TRP A N 1
ATOM 992 C CA . TRP A 1 116 ? 14.609 0.981 4.865 1.00 94.06 116 TRP A CA 1
ATOM 993 C C . TRP A 1 116 ? 14.298 2.313 5.553 1.00 94.06 116 TRP A C 1
ATOM 995 O O . TRP A 1 116 ? 13.540 2.332 6.526 1.00 94.06 116 TRP A O 1
ATOM 1005 N N . PRO A 1 117 ? 14.864 3.435 5.070 1.00 93.75 117 PRO A N 1
ATOM 1006 C CA . PRO A 1 117 ? 14.563 4.744 5.628 1.00 93.75 117 PRO A CA 1
ATOM 1007 C C . PRO A 1 117 ? 13.086 5.104 5.394 1.00 93.75 117 PRO A C 1
ATOM 1009 O O . PRO A 1 117 ? 12.548 4.822 4.315 1.00 93.75 117 PRO A O 1
ATOM 1012 N N . PRO A 1 118 ? 12.413 5.729 6.375 1.00 93.81 118 PRO A N 1
ATOM 1013 C CA . PRO A 1 118 ? 11.049 6.197 6.188 1.00 93.81 118 PRO A CA 1
ATOM 1014 C C . PRO A 1 118 ? 11.008 7.288 5.110 1.00 93.81 118 PRO A C 1
ATOM 1016 O O . PRO A 1 118 ? 11.937 8.075 4.958 1.00 93.81 118 PRO A O 1
ATOM 1019 N N . ASN A 1 119 ? 9.905 7.351 4.371 1.00 94.19 119 ASN A N 1
ATOM 1020 C CA . ASN A 1 119 ? 9.626 8.433 3.431 1.00 94.19 119 ASN A CA 1
ATOM 1021 C C . ASN A 1 119 ? 8.214 8.965 3.671 1.00 94.19 119 ASN A C 1
ATOM 1023 O O . ASN A 1 119 ? 7.378 8.281 4.264 1.00 94.19 119 ASN A O 1
ATOM 1027 N N . ARG A 1 120 ? 7.936 10.172 3.174 1.00 95.31 120 ARG A N 1
ATOM 1028 C CA . ARG A 1 120 ? 6.642 10.856 3.351 1.00 95.31 120 ARG A CA 1
ATOM 1029 C C . ARG A 1 120 ? 5.411 10.069 2.897 1.00 95.31 120 ARG A C 1
ATOM 1031 O O . ARG A 1 120 ? 4.311 10.387 3.333 1.00 95.31 120 ARG A O 1
ATOM 1038 N N . PHE A 1 121 ? 5.577 9.098 2.002 1.00 93.75 121 PHE A N 1
ATOM 1039 C CA . PHE A 1 121 ? 4.477 8.334 1.410 1.00 93.75 121 PHE A CA 1
ATOM 1040 C C . PHE A 1 121 ? 4.405 6.887 1.921 1.00 93.75 121 PHE A C 1
ATOM 1042 O O . PHE A 1 121 ? 3.598 6.111 1.416 1.00 93.75 121 PHE A O 1
ATOM 1049 N N . ASN A 1 122 ? 5.255 6.509 2.884 1.00 93.19 122 ASN A N 1
ATOM 1050 C CA . ASN A 1 122 ? 5.393 5.150 3.414 1.00 93.19 122 ASN A CA 1
ATOM 1051 C C . ASN A 1 122 ? 5.550 4.062 2.326 1.00 93.19 122 ASN A C 1
ATOM 1053 O O . ASN A 1 122 ? 5.135 2.917 2.508 1.00 93.19 122 ASN A O 1
ATOM 1057 N N . ILE A 1 123 ? 6.164 4.402 1.189 1.00 93.56 123 ILE A N 1
ATOM 1058 C CA . ILE A 1 123 ? 6.379 3.466 0.079 1.00 93.56 123 ILE A CA 1
ATOM 1059 C C . ILE A 1 123 ? 7.599 2.599 0.396 1.00 93.56 123 ILE A C 1
ATOM 1061 O O . ILE A 1 123 ? 8.701 3.119 0.563 1.00 93.56 123 ILE A O 1
ATOM 1065 N N . ALA A 1 124 ? 7.410 1.281 0.461 1.00 93.75 124 ALA A N 1
ATOM 1066 C CA . ALA A 1 124 ? 8.510 0.338 0.636 1.00 93.75 124 ALA A CA 1
ATOM 1067 C C . ALA A 1 124 ? 9.378 0.255 -0.636 1.00 93.75 124 ALA A C 1
ATOM 1069 O O . ALA A 1 124 ? 8.847 0.342 -1.750 1.00 93.75 124 ALA A O 1
ATOM 1070 N N . PRO A 1 125 ? 10.699 0.052 -0.502 1.00 96.31 125 PRO A N 1
ATOM 1071 C CA . PRO A 1 125 ? 11.570 -0.160 -1.648 1.00 96.31 125 PRO A CA 1
ATOM 1072 C C . PRO A 1 125 ? 11.184 -1.435 -2.408 1.00 96.31 125 PRO A C 1
ATOM 1074 O O . PRO A 1 125 ? 10.631 -2.391 -1.855 1.00 96.31 125 PRO A O 1
ATOM 1077 N N . GLY A 1 126 ? 11.515 -1.463 -3.699 1.00 93.88 126 GLY A N 1
ATOM 1078 C CA . GLY A 1 126 ? 11.386 -2.674 -4.501 1.00 93.88 126 GLY A CA 1
ATOM 1079 C C . GLY A 1 126 ? 12.299 -3.789 -3.983 1.00 93.88 126 GLY A C 1
ATOM 1080 O O . GLY A 1 126 ? 13.346 -3.534 -3.395 1.00 93.88 126 GLY A O 1
ATOM 1081 N N . TYR A 1 127 ? 11.946 -5.044 -4.261 1.00 93.69 127 TYR A N 1
ATOM 1082 C CA . TYR A 1 127 ? 12.703 -6.214 -3.793 1.00 93.69 127 TYR A CA 1
ATOM 1083 C C . TYR A 1 127 ? 14.156 -6.296 -4.282 1.00 93.69 127 TYR A C 1
ATOM 1085 O O . TYR A 1 127 ? 14.924 -7.085 -3.744 1.00 93.69 127 TYR A O 1
ATOM 1093 N N . ARG A 1 128 ? 14.524 -5.516 -5.306 1.00 95.19 128 ARG A N 1
ATOM 1094 C CA . ARG A 1 128 ? 15.875 -5.459 -5.892 1.00 95.19 128 ARG A CA 1
ATOM 1095 C C . ARG A 1 128 ? 16.725 -4.318 -5.334 1.00 95.19 128 ARG A C 1
ATOM 1097 O O . ARG A 1 128 ? 17.823 -4.095 -5.830 1.00 95.19 128 ARG A O 1
ATOM 1104 N N . TRP A 1 129 ? 16.204 -3.549 -4.380 1.00 95.94 129 TRP A N 1
ATOM 1105 C CA . TRP A 1 129 ? 16.988 -2.506 -3.735 1.00 95.94 129 TRP A CA 1
ATOM 1106 C C . TRP A 1 129 ? 18.120 -3.141 -2.919 1.00 95.94 129 TRP A C 1
ATOM 1108 O O . TRP A 1 129 ? 17.906 -4.136 -2.231 1.00 95.94 129 TRP A O 1
ATOM 1118 N N . ASP A 1 130 ? 19.320 -2.578 -3.014 1.00 94.75 130 ASP A N 1
ATOM 1119 C CA . ASP A 1 130 ? 20.540 -3.106 -2.390 1.00 94.75 130 ASP A CA 1
ATOM 1120 C C . ASP A 1 130 ? 20.711 -2.697 -0.919 1.00 94.75 130 ASP A C 1
ATOM 1122 O O . ASP A 1 130 ? 21.651 -3.135 -0.262 1.00 94.75 130 ASP A O 1
ATOM 1126 N N . GLY A 1 131 ? 19.818 -1.848 -0.401 1.00 93.62 131 GLY A N 1
ATOM 1127 C CA . GLY A 1 131 ? 19.863 -1.347 0.972 1.00 93.62 131 GLY A CA 1
ATOM 1128 C C . GLY A 1 131 ? 20.766 -0.128 1.184 1.00 93.62 131 GLY A C 1
ATOM 1129 O O . GLY A 1 131 ? 20.803 0.403 2.293 1.00 93.62 131 GLY A O 1
ATOM 1130 N N . VAL A 1 132 ? 21.468 0.363 0.155 1.00 94.06 132 VAL A N 1
ATOM 1131 C CA . VAL A 1 132 ? 22.360 1.526 0.288 1.00 94.06 132 VAL A CA 1
ATOM 1132 C C . VAL A 1 132 ? 21.564 2.825 0.124 1.00 94.06 132 VAL A C 1
ATOM 1134 O O . VAL A 1 132 ? 20.912 3.060 -0.901 1.00 94.06 132 VAL A O 1
ATOM 1137 N N . ASN A 1 133 ? 21.640 3.700 1.133 1.00 92.56 133 ASN A N 1
ATOM 1138 C CA . ASN A 1 133 ? 21.010 5.019 1.107 1.00 92.56 133 ASN A CA 1
ATOM 1139 C C . ASN A 1 133 ? 21.781 5.974 0.175 1.00 92.56 133 ASN A C 1
ATOM 1141 O O . ASN A 1 133 ? 22.910 6.356 0.467 1.00 92.56 133 ASN A O 1
ATOM 1145 N N . ARG A 1 134 ? 21.147 6.376 -0.933 1.00 94.31 134 ARG A N 1
ATOM 1146 C CA . ARG A 1 134 ? 21.685 7.316 -1.941 1.00 94.31 134 ARG A CA 1
ATOM 1147 C C . ARG A 1 134 ? 20.960 8.669 -1.951 1.00 94.31 134 ARG A C 1
ATOM 1149 O O . ARG A 1 134 ? 20.896 9.336 -2.980 1.00 94.31 134 ARG A O 1
ATOM 1156 N N . SER A 1 135 ? 20.326 9.045 -0.844 1.00 93.19 135 SER A N 1
ATOM 1157 C CA . SER A 1 135 ? 19.568 10.295 -0.747 1.00 93.19 135 SER A CA 1
ATOM 1158 C C . SER A 1 135 ? 20.467 11.519 -0.524 1.00 93.19 135 SER A C 1
ATOM 1160 O O . SER A 1 135 ? 21.603 11.416 -0.075 1.00 93.19 135 SER A O 1
ATOM 1162 N N . ASN A 1 136 ? 19.926 12.707 -0.799 1.00 95.00 136 ASN A N 1
ATOM 1163 C CA . ASN A 1 136 ? 20.532 14.003 -0.465 1.00 95.00 136 ASN A CA 1
ATOM 1164 C C . ASN A 1 136 ? 20.098 14.533 0.926 1.00 95.00 136 ASN A C 1
ATOM 1166 O O . ASN A 1 136 ? 20.264 15.722 1.213 1.00 95.00 136 ASN A O 1
ATOM 1170 N N . GLY A 1 137 ? 19.454 13.695 1.750 1.00 94.62 137 GLY A N 1
ATOM 1171 C CA . GLY A 1 137 ? 18.890 14.073 3.053 1.00 94.62 137 GLY A CA 1
ATOM 1172 C C . GLY A 1 137 ? 17.615 14.931 3.004 1.00 94.62 137 GLY A C 1
ATOM 1173 O O . GLY A 1 137 ? 17.215 15.494 4.021 1.00 94.62 137 GLY A O 1
ATOM 1174 N N . PHE A 1 138 ? 16.963 15.093 1.845 1.00 96.44 138 PHE A N 1
ATOM 1175 C CA . PHE A 1 138 ? 15.740 15.901 1.727 1.00 96.44 138 PHE A CA 1
ATOM 1176 C C . PHE A 1 138 ? 14.574 15.370 2.573 1.00 96.44 138 PHE A C 1
ATOM 1178 O O . PHE A 1 138 ? 13.900 16.154 3.241 1.00 96.44 138 PHE A O 1
ATOM 1185 N N . GLU A 1 139 ? 14.349 14.054 2.574 1.00 95.75 139 GLU A N 1
ATOM 1186 C CA . GLU A 1 139 ? 13.280 13.433 3.369 1.00 95.75 139 GLU A CA 1
ATOM 1187 C C . GLU A 1 139 ? 13.519 13.650 4.878 1.00 95.75 139 GLU A C 1
ATOM 1189 O O . GLU A 1 139 ? 12.602 14.081 5.579 1.00 95.75 139 GLU A O 1
ATOM 1194 N N . ASP A 1 140 ? 14.764 13.513 5.353 1.00 94.94 140 ASP A N 1
ATOM 1195 C CA . ASP A 1 140 ? 15.139 13.780 6.751 1.00 94.94 140 ASP A CA 1
ATOM 1196 C C . ASP A 1 140 ? 14.896 15.244 7.144 1.00 94.94 140 ASP A C 1
ATOM 1198 O O . ASP A 1 140 ? 14.325 15.535 8.199 1.00 94.94 140 ASP A O 1
ATOM 1202 N N . LYS A 1 141 ? 15.266 16.189 6.265 1.00 96.38 141 LYS A N 1
ATOM 1203 C CA . LYS A 1 141 ? 15.003 17.624 6.472 1.00 96.38 141 LYS A CA 1
ATOM 1204 C C . LYS A 1 141 ? 13.511 17.905 6.610 1.00 96.38 141 LYS A C 1
ATOM 1206 O O . LYS A 1 141 ? 13.121 18.705 7.459 1.00 96.38 141 LYS A O 1
ATOM 1211 N N . ILE A 1 142 ? 12.667 17.260 5.805 1.00 96.00 142 ILE A N 1
ATOM 1212 C CA . ILE A 1 142 ? 11.217 17.447 5.905 1.00 96.00 142 ILE A CA 1
ATOM 1213 C C . ILE A 1 142 ? 10.694 16.914 7.236 1.00 96.00 142 ILE A C 1
ATOM 1215 O O . ILE A 1 142 ? 9.933 17.620 7.899 1.00 96.00 142 ILE A O 1
ATOM 1219 N N . VAL A 1 143 ? 11.125 15.726 7.663 1.00 95.56 143 VAL A N 1
ATOM 1220 C CA . VAL A 1 143 ? 10.749 15.173 8.974 1.00 95.56 143 VAL A CA 1
ATOM 1221 C C . VAL A 1 143 ? 11.151 16.126 10.101 1.00 95.56 143 VAL A C 1
ATOM 1223 O O . VAL A 1 143 ? 10.321 16.448 10.952 1.00 95.56 143 VAL A O 1
ATOM 1226 N N . LEU A 1 144 ? 12.372 16.668 10.066 1.00 95.94 144 LEU A N 1
ATOM 1227 C CA . LEU A 1 144 ? 12.848 17.639 11.054 1.00 95.94 144 LEU A CA 1
ATOM 1228 C C . LEU A 1 144 ? 11.984 18.910 11.085 1.00 95.94 144 LEU A C 1
ATOM 1230 O O . LEU A 1 144 ? 11.593 19.370 12.158 1.00 95.94 144 LEU A O 1
ATOM 1234 N N . ILE A 1 145 ? 11.646 19.464 9.916 1.00 96.81 145 ILE A N 1
ATOM 1235 C CA . ILE A 1 145 ? 10.779 20.645 9.800 1.00 96.81 145 ILE A CA 1
ATOM 1236 C C . ILE A 1 145 ? 9.377 20.348 10.347 1.00 96.81 145 ILE A C 1
ATOM 1238 O O . ILE A 1 145 ? 8.824 21.170 11.080 1.00 96.81 145 ILE A O 1
ATOM 1242 N N . MET A 1 146 ? 8.794 19.192 10.018 1.00 95.81 146 MET A N 1
ATOM 1243 C CA . MET A 1 146 ? 7.475 18.785 10.515 1.00 95.81 146 MET A CA 1
ATOM 1244 C C . MET A 1 146 ? 7.475 18.631 12.038 1.00 95.81 146 MET A C 1
ATOM 1246 O O . MET A 1 146 ? 6.584 19.162 12.703 1.00 95.81 146 MET A O 1
ATOM 1250 N N . ASN A 1 147 ? 8.504 17.990 12.594 1.00 96.19 147 ASN A N 1
ATOM 1251 C CA . ASN A 1 147 ? 8.665 17.822 14.036 1.00 96.19 147 ASN A CA 1
ATOM 1252 C C . ASN A 1 147 ? 8.845 19.167 14.745 1.00 96.19 147 ASN A C 1
ATOM 1254 O O . ASN A 1 147 ? 8.165 19.424 15.735 1.00 96.19 147 ASN A O 1
ATOM 1258 N N . ARG A 1 148 ? 9.678 20.066 14.203 1.00 96.88 148 ARG A N 1
ATOM 1259 C CA . ARG A 1 148 ? 9.863 21.422 14.741 1.00 96.88 148 ARG A CA 1
ATOM 1260 C C . ARG A 1 148 ? 8.552 22.206 14.754 1.00 96.88 148 ARG A C 1
ATOM 1262 O O . ARG A 1 148 ? 8.221 22.807 15.769 1.00 96.88 148 ARG A O 1
ATOM 1269 N N . LYS A 1 149 ? 7.784 22.168 13.659 1.00 96.56 149 LYS A N 1
ATOM 1270 C CA . LYS A 1 149 ? 6.463 22.816 13.587 1.00 96.56 149 LYS A CA 1
ATOM 1271 C C . LYS A 1 149 ? 5.482 22.230 14.603 1.00 96.56 149 LYS A C 1
ATOM 1273 O O . LYS A 1 149 ? 4.712 22.977 15.196 1.00 96.56 149 LYS A O 1
ATOM 1278 N N . LYS A 1 150 ? 5.491 20.908 14.806 1.00 96.38 150 LYS A N 1
ATOM 1279 C CA . LYS A 1 150 ? 4.648 20.246 15.812 1.00 96.38 150 LYS A CA 1
ATOM 1280 C C . LYS A 1 150 ? 5.041 20.672 17.230 1.00 96.38 150 LYS A C 1
ATOM 1282 O O . LYS A 1 150 ? 4.158 21.030 17.997 1.00 96.38 150 LYS A O 1
ATOM 1287 N N . ALA A 1 151 ? 6.336 20.699 17.541 1.00 95.56 151 ALA A N 1
ATOM 1288 C CA . ALA A 1 151 ? 6.849 21.138 18.837 1.00 95.56 151 ALA A CA 1
ATOM 1289 C C . ALA A 1 151 ? 6.483 22.602 19.134 1.00 95.56 151 ALA A C 1
ATOM 1291 O O . ALA A 1 151 ? 5.933 22.878 20.190 1.00 95.56 151 ALA A O 1
ATOM 1292 N N . GLN A 1 152 ? 6.684 23.513 18.174 1.00 95.25 152 GLN A N 1
ATOM 1293 C CA . GLN A 1 152 ? 6.320 24.932 18.316 1.00 95.25 152 GLN A CA 1
ATOM 1294 C C . GLN A 1 152 ? 4.829 25.144 18.606 1.00 95.25 152 GLN A C 1
ATOM 1296 O O . GLN A 1 152 ? 4.472 26.007 19.401 1.00 95.25 152 GLN A O 1
ATOM 1301 N N . LYS A 1 153 ? 3.952 24.356 17.970 1.00 94.44 153 LYS A N 1
ATOM 1302 C CA . LYS A 1 153 ? 2.512 24.407 18.248 1.00 94.44 153 LYS A CA 1
ATOM 1303 C C . LYS A 1 153 ? 2.212 23.999 19.685 1.00 94.44 153 LYS A C 1
ATOM 1305 O O . LYS A 1 153 ? 1.464 24.698 20.345 1.00 94.44 153 LYS A O 1
ATOM 1310 N N . VAL A 1 154 ? 2.799 22.900 20.162 1.00 94.50 154 VAL A N 1
ATOM 1311 C CA . VAL A 1 154 ? 2.602 22.428 21.543 1.00 94.50 154 VAL A CA 1
ATOM 1312 C C . VAL A 1 154 ? 3.056 23.493 22.542 1.00 94.50 154 VAL A C 1
ATOM 1314 O O . VAL A 1 154 ? 2.256 23.906 23.371 1.00 94.50 154 VAL A O 1
ATOM 1317 N N . THR A 1 155 ? 4.264 24.043 22.378 1.00 91.56 155 THR A N 1
ATOM 1318 C CA . THR A 1 155 ? 4.778 25.094 23.274 1.00 91.56 155 THR A CA 1
ATOM 1319 C C . THR A 1 155 ? 3.919 26.360 23.270 1.00 91.56 155 THR A C 1
ATOM 1321 O O . THR A 1 155 ? 3.813 27.026 24.291 1.00 91.56 155 THR A O 1
ATOM 1324 N N . GLN A 1 156 ? 3.299 26.698 22.132 1.00 89.06 156 GLN A N 1
ATOM 1325 C CA . GLN A 1 156 ? 2.410 27.857 22.012 1.00 89.06 156 GLN A CA 1
ATOM 1326 C C . GLN A 1 156 ? 1.085 27.672 22.768 1.00 89.06 156 GLN A C 1
ATOM 1328 O O . GLN A 1 156 ? 0.516 28.662 23.203 1.00 89.06 156 GLN A O 1
ATOM 1333 N N . PHE A 1 157 ? 0.571 26.445 22.896 1.00 88.31 157 PHE A N 1
ATOM 1334 C CA . PHE A 1 157 ? -0.643 26.175 23.681 1.00 88.31 157 PHE A CA 1
ATOM 1335 C C . PHE A 1 157 ? -0.365 26.044 25.183 1.00 88.31 157 PHE A C 1
ATOM 1337 O O . PHE A 1 157 ? -1.287 26.178 25.980 1.00 88.31 157 PHE A O 1
ATOM 1344 N N . GLU A 1 158 ? 0.879 25.745 25.558 1.00 85.44 158 GLU A N 1
ATOM 1345 C CA . GLU A 1 158 ? 1.314 25.619 26.953 1.00 85.44 158 GLU A CA 1
ATOM 1346 C C . GLU A 1 158 ? 1.741 26.958 27.586 1.00 85.44 158 GLU A C 1
ATOM 1348 O O . GLU A 1 158 ? 1.852 27.024 28.809 1.00 85.44 158 GLU A O 1
ATOM 1353 N N . SER A 1 159 ? 1.984 28.000 26.777 1.00 70.06 159 SER A N 1
ATOM 1354 C CA . SER A 1 159 ? 2.345 29.363 27.221 1.00 70.06 159 SER A CA 1
ATOM 1355 C C . SER A 1 159 ? 1.135 30.290 27.224 1.00 70.06 159 SER A C 1
ATOM 1357 O O . SER A 1 159 ? 1.038 31.110 28.161 1.00 70.06 159 SER A O 1
#